Protein AF-A0A9X1UDW5-F1 (afdb_monomer)

Secondary structure (DSSP, 8-state):
---HHHHHHHHHHHHHHHHHHIIIIIHHHGGG-EEEEETTEEEEE-TTTHHHHHHHHHHHHHHHHHHHHHHH-

Mean predicted aligned error: 4.79 Å

Structure (mmCIF, N/CA/C/O backbone):
data_AF-A0A9X1UDW5-F1
#
_entry.id   AF-A0A9X1UDW5-F1
#
loop_
_atom_site.group_PDB
_atom_site.id
_atom_site.type_symbol
_atom_site.label_atom_id
_atom_site.label_alt_id
_atom_site.label_comp_id
_atom_site.label_asym_id
_atom_site.label_entity_id
_atom_site.label_seq_id
_atom_site.pdbx_PDB_ins_code
_atom_site.Cartn_x
_atom_site.Cartn_y
_atom_site.Cartn_z
_atom_site.occupancy
_atom_site.B_iso_or_equiv
_atom_site.auth_seq_id
_atom_site.auth_comp_id
_atom_site.auth_asym_id
_atom_site.auth_atom_id
_atom_site.pdbx_PDB_model_num
ATOM 1 N N . MET A 1 1 ? -23.196 19.390 25.184 1.00 49.31 1 MET A N 1
ATOM 2 C CA . MET A 1 1 ? -21.972 19.276 24.359 1.00 49.31 1 MET A CA 1
ATOM 3 C C . MET A 1 1 ? -21.668 17.785 24.145 1.00 49.31 1 MET A C 1
ATOM 5 O O . MET A 1 1 ? -21.030 17.184 24.988 1.00 49.31 1 MET A O 1
ATOM 9 N N . ARG A 1 2 ? -22.244 17.148 23.105 1.00 55.88 2 ARG A N 1
ATOM 10 C CA . ARG A 1 2 ? -22.162 15.687 22.821 1.00 55.88 2 ARG A CA 1
ATOM 11 C C . ARG A 1 2 ? -21.752 15.378 21.361 1.00 55.88 2 ARG A C 1
ATOM 13 O O . ARG A 1 2 ? -22.102 14.335 20.833 1.00 55.88 2 ARG A O 1
ATOM 20 N N . LYS A 1 3 ? -21.059 16.300 20.676 1.00 59.34 3 LYS A N 1
ATOM 21 C CA . LYS A 1 3 ? -20.742 16.164 19.237 1.00 59.34 3 LYS A CA 1
ATOM 22 C C . LYS A 1 3 ? -19.425 15.428 18.925 1.00 59.34 3 LYS A C 1
ATOM 24 O O . LYS A 1 3 ? -19.206 15.093 17.771 1.00 59.34 3 LYS A O 1
ATOM 29 N N . ASN A 1 4 ? -18.566 15.153 19.912 1.00 66.38 4 ASN A N 1
ATOM 30 C CA . ASN A 1 4 ? -17.223 14.619 19.631 1.00 66.38 4 ASN A CA 1
ATOM 31 C C . ASN A 1 4 ? -17.176 13.106 19.395 1.00 66.38 4 ASN A C 1
ATOM 33 O O . ASN A 1 4 ? -16.281 12.645 18.705 1.00 66.38 4 ASN A O 1
ATOM 37 N N . THR A 1 5 ? -18.115 12.327 19.935 1.00 74.31 5 THR A N 1
ATOM 38 C CA . THR A 1 5 ? -18.039 10.860 19.850 1.00 74.31 5 THR A CA 1
ATOM 39 C C . THR A 1 5 ? -18.346 10.338 18.445 1.00 74.31 5 THR A C 1
ATOM 41 O O . THR A 1 5 ? -17.633 9.471 17.956 1.00 74.31 5 THR A O 1
ATOM 44 N N . THR A 1 6 ? -19.352 10.896 17.764 1.00 82.62 6 THR A N 1
ATOM 45 C CA . THR A 1 6 ? -19.743 10.475 16.406 1.00 82.62 6 THR A CA 1
ATOM 46 C C . THR A 1 6 ? -18.645 10.765 15.383 1.00 82.62 6 THR A C 1
ATOM 48 O O . THR A 1 6 ? -18.273 9.883 14.622 1.00 82.62 6 THR A O 1
ATOM 51 N N . ALA A 1 7 ? -18.041 11.957 15.442 1.00 82.62 7 ALA A N 1
ATOM 52 C CA . ALA A 1 7 ? -16.975 12.346 14.521 1.00 82.62 7 ALA A CA 1
ATOM 53 C C . ALA A 1 7 ? -15.730 11.445 14.627 1.00 82.62 7 ALA A C 1
ATOM 55 O O . ALA A 1 7 ? -15.071 11.181 13.624 1.00 82.62 7 ALA A O 1
ATOM 56 N N . THR A 1 8 ? -15.413 10.956 15.830 1.00 85.31 8 THR A N 1
ATOM 57 C CA . THR A 1 8 ? -14.297 10.025 16.037 1.00 85.31 8 THR A CA 1
ATOM 58 C C . THR A 1 8 ? -14.581 8.657 15.420 1.00 85.31 8 THR A C 1
ATOM 60 O O . THR A 1 8 ? -13.712 8.112 14.749 1.00 85.31 8 THR A O 1
ATOM 63 N N . VAL A 1 9 ? -15.794 8.123 15.596 1.00 85.81 9 VAL A N 1
ATOM 64 C CA . VAL A 1 9 ? -16.190 6.829 15.011 1.00 85.81 9 VAL A CA 1
ATOM 65 C C . VAL A 1 9 ? -16.200 6.901 13.482 1.00 85.81 9 VAL A C 1
ATOM 67 O O . VAL A 1 9 ? -15.651 6.019 12.827 1.00 85.81 9 VAL A O 1
ATOM 70 N N . ASP A 1 10 ? -16.728 7.985 12.909 1.00 89.62 10 ASP A N 1
ATOM 71 C CA . ASP A 1 10 ? -16.746 8.186 11.455 1.00 89.62 10 ASP A CA 1
ATOM 72 C C . ASP A 1 10 ? -15.3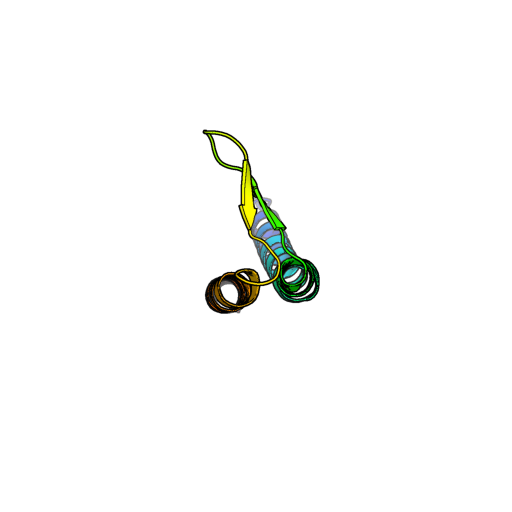25 8.251 10.871 1.00 89.62 10 ASP A C 1
ATOM 74 O O . ASP A 1 10 ? -15.043 7.652 9.833 1.00 89.62 10 ASP A O 1
ATOM 78 N N . ALA A 1 11 ? -14.401 8.935 11.556 1.00 88.06 11 ALA A N 1
ATOM 79 C CA . ALA A 1 11 ? -13.002 9.010 11.139 1.00 88.06 11 ALA A CA 1
ATOM 80 C C . ALA A 1 11 ? -12.291 7.647 11.206 1.00 88.06 11 ALA A C 1
ATOM 82 O O . ALA A 1 11 ? -11.470 7.341 10.341 1.00 88.06 11 ALA A O 1
ATOM 83 N N . MET A 1 12 ? -12.609 6.824 12.209 1.00 88.19 12 MET A N 1
ATOM 84 C CA . MET A 1 12 ? -12.059 5.471 12.344 1.00 88.19 12 MET A CA 1
ATOM 85 C C . MET A 1 12 ? -12.604 4.530 11.264 1.00 88.19 12 MET A C 1
ATOM 87 O O . MET A 1 12 ? -11.829 3.785 10.667 1.00 88.19 12 MET A O 1
ATOM 91 N N . ASN A 1 13 ? -13.898 4.614 10.946 1.00 92.94 13 ASN A N 1
ATOM 92 C CA . ASN A 1 13 ? -14.504 3.846 9.853 1.00 92.94 13 ASN A CA 1
ATOM 93 C C . ASN A 1 13 ? -13.909 4.228 8.498 1.00 92.94 13 ASN A C 1
ATOM 95 O O . ASN A 1 13 ? -13.515 3.355 7.728 1.00 92.94 13 ASN A O 1
ATOM 99 N N . ALA A 1 14 ? -13.738 5.529 8.248 1.00 93.62 14 ALA A N 1
ATOM 100 C CA . ALA A 1 14 ? -13.064 6.002 7.047 1.00 93.62 14 ALA A CA 1
ATOM 101 C C . ALA A 1 14 ? -11.625 5.466 6.943 1.00 93.62 14 ALA A C 1
ATOM 103 O O . ALA A 1 14 ? -11.157 5.173 5.845 1.00 93.62 14 ALA A O 1
ATOM 104 N N . GLU A 1 15 ? -10.915 5.313 8.063 1.00 94.44 15 GLU A N 1
ATOM 105 C CA . GLU A 1 15 ? -9.575 4.725 8.062 1.00 94.44 15 GLU A CA 1
ATOM 106 C C . GLU A 1 15 ? -9.585 3.230 7.719 1.00 94.44 15 GLU A C 1
ATOM 108 O O . GLU A 1 15 ? -8.785 2.795 6.888 1.00 94.44 15 GLU A O 1
ATOM 113 N N . ILE A 1 16 ? -10.511 2.457 8.291 1.00 95.94 16 ILE A N 1
ATOM 114 C CA . ILE A 1 16 ? -10.702 1.036 7.958 1.00 95.94 16 ILE A CA 1
ATOM 115 C C . ILE A 1 16 ? -10.989 0.878 6.459 1.00 95.94 16 ILE A C 1
ATOM 117 O O . ILE A 1 16 ? -10.324 0.085 5.786 1.00 95.94 16 ILE A O 1
ATOM 121 N N . ASP A 1 17 ? -11.902 1.687 5.918 1.00 96.75 17 ASP A N 1
ATOM 122 C CA . ASP A 1 17 ? -12.264 1.666 4.499 1.00 96.75 17 ASP A CA 1
ATOM 123 C C . ASP A 1 17 ? -11.072 2.016 3.600 1.00 96.75 17 ASP A C 1
ATOM 125 O O . ASP A 1 17 ? -10.836 1.353 2.585 1.00 96.75 17 ASP A O 1
ATOM 129 N N . ARG A 1 18 ? -10.271 3.022 3.980 1.00 97.75 18 ARG A N 1
ATOM 130 C CA . ARG A 1 18 ? -9.052 3.394 3.244 1.00 97.75 18 ARG A CA 1
ATOM 131 C C . ARG A 1 18 ? -8.029 2.267 3.226 1.00 97.75 18 ARG A C 1
ATOM 133 O O . ARG A 1 18 ? -7.489 1.964 2.161 1.00 97.75 18 ARG A O 1
ATOM 140 N N . ILE A 1 19 ? -7.767 1.633 4.369 1.00 97.62 19 ILE A N 1
ATOM 141 C CA . ILE A 1 19 ? -6.810 0.523 4.454 1.00 97.62 19 ILE A CA 1
ATOM 142 C C . ILE A 1 19 ? -7.320 -0.684 3.654 1.00 97.62 19 ILE A C 1
ATOM 144 O O . ILE A 1 19 ? -6.553 -1.299 2.908 1.00 97.62 19 ILE A O 1
ATOM 148 N N . GLY A 1 20 ? -8.614 -1.000 3.755 1.00 97.88 20 GLY A N 1
ATOM 149 C CA . GLY A 1 20 ? -9.250 -2.066 2.981 1.00 97.88 20 GLY A CA 1
ATOM 150 C C . GLY A 1 20 ? -9.161 -1.817 1.474 1.00 97.88 20 GLY A C 1
ATOM 151 O O . GLY A 1 20 ? -8.781 -2.711 0.714 1.00 97.88 20 GLY A O 1
ATOM 152 N N . TYR A 1 21 ? -9.419 -0.583 1.036 1.00 98.19 21 TYR A N 1
ATOM 153 C CA . TYR A 1 21 ? -9.260 -0.183 -0.360 1.00 98.19 21 TYR A CA 1
ATOM 154 C C . TYR A 1 21 ? -7.810 -0.327 -0.835 1.00 98.19 21 TYR A C 1
ATOM 156 O O . TYR A 1 21 ? -7.563 -0.875 -1.913 1.00 98.19 21 TYR A O 1
ATOM 164 N N . ALA A 1 22 ? -6.843 0.118 -0.029 1.00 98.00 22 ALA A N 1
ATOM 165 C CA . ALA A 1 22 ? -5.427 0.004 -0.356 1.00 98.00 22 ALA A CA 1
ATOM 166 C C . ALA A 1 22 ? -5.015 -1.463 -0.556 1.00 98.00 22 ALA A C 1
ATOM 168 O O . ALA A 1 22 ? -4.442 -1.804 -1.591 1.00 98.00 22 ALA A O 1
ATOM 169 N N . LEU A 1 23 ? -5.388 -2.343 0.379 1.00 98.19 23 LEU A N 1
ATOM 170 C CA . LEU A 1 23 ? -5.142 -3.785 0.285 1.00 98.19 23 LEU A CA 1
ATOM 171 C C 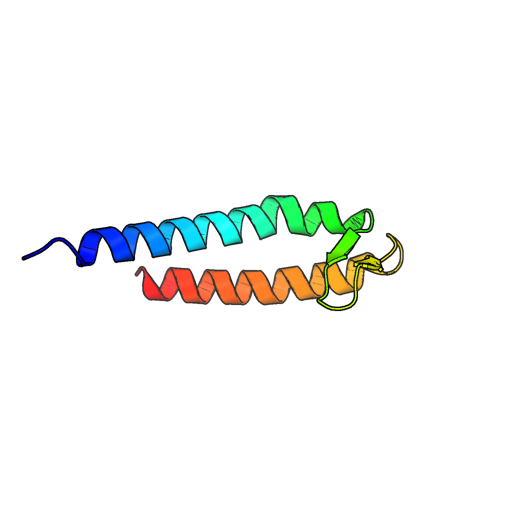. LEU A 1 23 ? -5.803 -4.417 -0.947 1.00 98.19 23 LEU A C 1
ATOM 173 O O . LEU A 1 23 ? -5.188 -5.246 -1.610 1.00 98.19 23 LEU A O 1
ATOM 177 N N . ALA A 1 24 ? -7.037 -4.026 -1.271 1.00 98.19 24 ALA A N 1
ATOM 178 C CA . ALA A 1 24 ? -7.803 -4.642 -2.353 1.00 98.19 24 ALA A CA 1
ATOM 179 C C . ALA A 1 24 ? -7.440 -4.125 -3.753 1.00 98.19 24 ALA A C 1
ATOM 181 O O . ALA A 1 24 ? -7.677 -4.826 -4.739 1.00 98.19 24 ALA A O 1
ATOM 182 N N . LYS A 1 25 ? -6.948 -2.885 -3.869 1.00 98.06 25 LYS A N 1
ATOM 183 C CA . LYS A 1 25 ? -6.773 -2.197 -5.161 1.00 98.06 25 LYS A CA 1
ATOM 184 C C . LYS A 1 25 ? -5.358 -1.691 -5.385 1.00 98.06 25 LYS A C 1
ATOM 186 O O . LYS A 1 25 ? -4.787 -1.960 -6.436 1.00 98.06 25 LYS A O 1
ATOM 191 N N . GLN A 1 26 ? -4.794 -0.970 -4.421 1.00 97.62 26 GLN A N 1
ATOM 192 C CA . GLN A 1 26 ? -3.499 -0.311 -4.602 1.00 97.62 26 GLN A CA 1
ATOM 193 C C . GLN A 1 26 ? -2.344 -1.311 -4.521 1.00 97.62 26 GLN A C 1
ATOM 195 O O . GLN A 1 26 ? -1.475 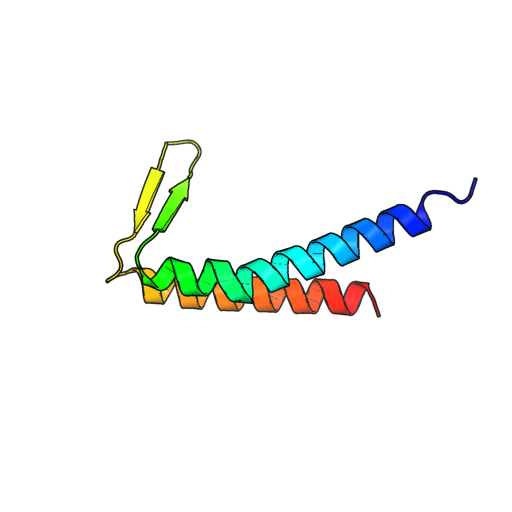-1.297 -5.386 1.00 97.62 26 GLN A O 1
ATOM 200 N N . VAL A 1 27 ? -2.374 -2.225 -3.548 1.00 97.81 27 VAL A N 1
ATOM 201 C CA . VAL A 1 27 ? -1.338 -3.253 -3.375 1.00 97.81 27 VAL A CA 1
ATOM 202 C C . VAL A 1 27 ? -1.240 -4.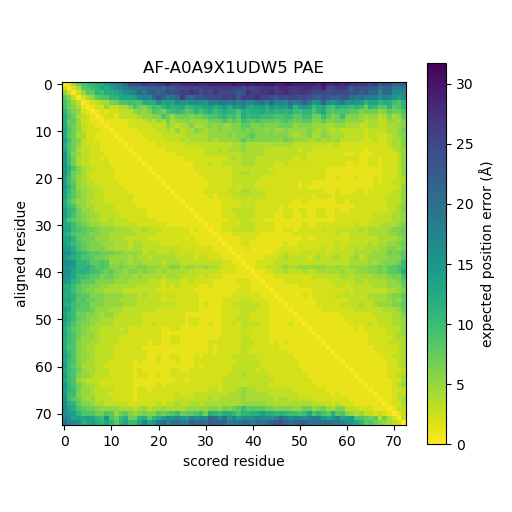187 -4.593 1.00 97.81 27 VAL A C 1
ATOM 204 O O . VAL A 1 27 ? -0.131 -4.366 -5.084 1.00 97.81 27 VAL A O 1
ATOM 207 N N . PRO A 1 28 ? -2.340 -4.710 -5.173 1.00 97.62 28 PRO A N 1
ATOM 208 C CA . PRO A 1 28 ? -2.254 -5.472 -6.422 1.00 97.62 28 PRO A CA 1
ATOM 209 C C . PRO A 1 28 ? -1.783 -4.637 -7.618 1.00 97.62 28 PRO A C 1
ATOM 211 O O . PRO A 1 28 ? -1.079 -5.137 -8.489 1.00 97.62 28 PRO A O 1
ATOM 214 N N . ALA A 1 29 ? -2.150 -3.352 -7.685 1.00 97.50 29 ALA A N 1
ATOM 215 C CA . ALA A 1 29 ? -1.714 -2.485 -8.780 1.00 97.50 29 ALA A CA 1
ATOM 216 C C . ALA A 1 29 ? -0.190 -2.276 -8.790 1.00 97.50 29 ALA A C 1
ATOM 218 O O . ALA A 1 29 ? 0.394 -2.160 -9.866 1.00 97.50 29 ALA A O 1
ATOM 219 N N . MET A 1 30 ? 0.449 -2.289 -7.614 1.00 97.62 30 MET A N 1
ATOM 220 C CA . MET A 1 30 ? 1.902 -2.160 -7.474 1.00 97.62 30 MET A CA 1
ATOM 221 C C . MET A 1 30 ? 2.681 -3.280 -8.179 1.00 97.62 30 MET A C 1
ATOM 223 O O . MET A 1 30 ? 3.818 -3.041 -8.564 1.00 97.62 30 MET A O 1
ATOM 227 N N . GLU A 1 31 ? 2.101 -4.467 -8.406 1.00 96.88 31 GLU A N 1
ATOM 228 C CA . GLU A 1 31 ? 2.778 -5.581 -9.100 1.00 96.88 31 GLU A CA 1
ATOM 229 C C . GLU A 1 31 ? 3.238 -5.221 -10.522 1.00 96.88 31 GLU A C 1
ATOM 231 O O . GLU A 1 31 ? 4.134 -5.855 -11.069 1.00 96.88 31 GLU A O 1
ATOM 236 N N . ARG A 1 32 ? 2.646 -4.185 -11.126 1.00 96.69 32 ARG A N 1
ATOM 237 C CA . ARG A 1 32 ? 2.990 -3.700 -12.472 1.00 96.69 32 ARG A CA 1
ATOM 238 C C . ARG A 1 32 ? 4.124 -2.669 -12.477 1.00 96.69 32 ARG A C 1
ATOM 240 O O . ARG A 1 32 ? 4.396 -2.089 -13.524 1.00 96.69 32 ARG A O 1
ATOM 247 N N . GLY A 1 33 ? 4.760 -2.440 -11.331 1.00 97.69 33 GLY A N 1
ATOM 248 C CA . GLY A 1 33 ? 5.644 -1.305 -11.094 1.00 97.69 33 GLY A CA 1
ATOM 249 C C . GLY A 1 33 ? 4.870 -0.098 -10.563 1.00 97.69 33 GLY A C 1
ATOM 250 O O . GLY A 1 33 ? 3.666 0.053 -10.787 1.00 97.69 33 GLY A O 1
ATOM 251 N N . PHE A 1 34 ? 5.550 0.749 -9.797 1.00 97.69 34 PHE A N 1
ATOM 252 C CA . PHE A 1 34 ? 4.946 1.909 -9.145 1.00 97.69 34 PHE A CA 1
ATOM 253 C C . PHE A 1 34 ? 5.996 2.966 -8.803 1.00 97.69 34 PHE A C 1
ATOM 255 O O . PHE A 1 34 ? 7.200 2.737 -8.886 1.00 97.69 34 PHE A O 1
ATOM 262 N N . THR A 1 35 ? 5.524 4.139 -8.394 1.00 97.88 35 THR A N 1
ATOM 263 C CA . THR A 1 35 ? 6.377 5.249 -7.972 1.00 97.88 35 THR A CA 1
ATOM 264 C C . THR A 1 35 ? 6.108 5.580 -6.512 1.00 97.88 35 THR A C 1
ATOM 266 O O . THR A 1 35 ? 4.955 5.717 -6.100 1.00 97.88 35 THR A O 1
ATOM 269 N N . ILE A 1 36 ? 7.176 5.735 -5.733 1.00 95.75 36 ILE A N 1
ATOM 270 C CA . ILE A 1 36 ? 7.136 6.278 -4.378 1.00 95.75 36 ILE A CA 1
ATOM 271 C C . ILE A 1 36 ? 7.514 7.752 -4.461 1.00 95.75 36 ILE A C 1
ATOM 273 O O . ILE A 1 36 ? 8.645 8.089 -4.802 1.00 95.75 36 ILE A O 1
ATOM 277 N N . GLN A 1 37 ? 6.579 8.630 -4.110 1.00 96.62 37 GLN A N 1
ATOM 278 C CA . GLN A 1 37 ? 6.874 10.052 -3.966 1.00 96.62 37 GLN A CA 1
ATOM 279 C C . GLN A 1 37 ? 7.617 10.287 -2.650 1.00 96.62 37 GLN A C 1
ATOM 281 O O . GLN A 1 37 ? 7.158 9.880 -1.581 1.00 96.62 37 GLN A O 1
ATOM 286 N N . THR A 1 38 ? 8.762 10.957 -2.718 1.00 96.38 38 THR A N 1
ATOM 287 C CA . THR A 1 38 ? 9.561 11.3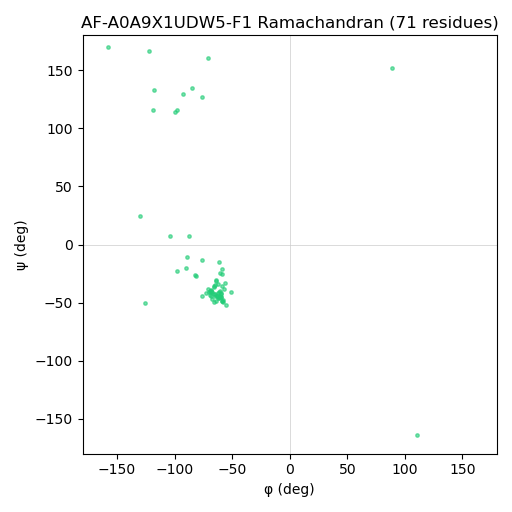45 -1.551 1.00 96.38 38 THR A CA 1
ATOM 288 C C . THR A 1 38 ? 9.748 12.860 -1.528 1.00 96.38 38 THR A C 1
ATOM 290 O O . THR A 1 38 ? 9.539 13.544 -2.529 1.00 96.38 38 THR A O 1
ATOM 293 N N . SER A 1 39 ? 10.214 13.412 -0.405 1.00 97.06 39 SER A N 1
ATOM 294 C CA . SER A 1 39 ? 10.585 14.834 -0.327 1.00 97.06 39 SER A CA 1
ATOM 295 C C . SER A 1 39 ? 11.728 15.228 -1.273 1.00 97.06 39 SER A C 1
ATOM 297 O O . SER A 1 39 ? 11.951 16.416 -1.484 1.00 97.06 39 SER A O 1
ATOM 299 N N . TYR A 1 40 ? 12.455 14.252 -1.822 1.00 96.00 40 TYR A N 1
ATOM 300 C CA . TYR A 1 40 ? 13.561 14.447 -2.761 1.00 96.00 40 TYR A CA 1
ATOM 301 C C . TYR A 1 40 ? 13.179 14.116 -4.212 1.00 96.00 40 TYR A C 1
ATOM 303 O O . TYR A 1 40 ? 14.046 14.114 -5.083 1.00 96.00 40 TYR A O 1
ATOM 311 N N . GLY A 1 41 ? 11.897 13.853 -4.478 1.00 96.75 41 GLY A N 1
ATOM 312 C CA . GLY A 1 41 ? 11.388 13.448 -5.784 1.00 96.75 41 GLY A CA 1
ATOM 313 C C . GLY A 1 41 ? 10.924 11.997 -5.811 1.00 96.75 41 GLY A C 1
ATOM 314 O O . GLY A 1 41 ? 10.700 11.369 -4.773 1.00 96.75 41 GLY A O 1
ATOM 315 N N . ASP A 1 42 ? 10.766 11.476 -7.017 1.00 97.94 42 ASP A N 1
ATOM 316 C CA . ASP A 1 42 ? 10.120 10.195 -7.264 1.00 97.94 42 ASP A CA 1
ATOM 317 C C . ASP A 1 42 ? 11.141 9.053 -7.314 1.00 97.94 42 ASP A C 1
ATOM 319 O O . ASP A 1 42 ? 12.129 9.112 -8.046 1.00 97.94 42 ASP A O 1
ATOM 323 N N . LEU A 1 43 ? 10.880 7.990 -6.552 1.00 96.88 43 LEU A N 1
ATOM 324 C CA . LEU A 1 43 ? 11.588 6.718 -6.653 1.00 96.88 43 LEU A CA 1
ATOM 325 C C . LEU A 1 43 ? 10.736 5.744 -7.464 1.00 96.88 43 LEU A C 1
ATOM 327 O O . LEU A 1 43 ? 9.656 5.343 -7.028 1.00 96.88 43 LEU A O 1
ATOM 331 N N . HIS A 1 44 ? 11.228 5.362 -8.637 1.00 97.94 44 HIS A N 1
ATOM 332 C CA . HIS A 1 44 ? 10.569 4.376 -9.482 1.00 97.94 44 HIS A CA 1
ATOM 333 C C . HIS A 1 44 ? 10.963 2.956 -9.075 1.00 97.94 44 HIS A C 1
ATOM 335 O O . HIS A 1 44 ? 12.143 2.683 -8.860 1.00 97.94 44 HIS A O 1
ATOM 341 N N . ILE A 1 45 ? 9.973 2.071 -8.976 1.00 97.94 45 ILE A N 1
ATOM 342 C CA . ILE A 1 45 ? 10.148 0.643 -8.731 1.00 97.94 45 ILE A CA 1
ATOM 343 C C . ILE A 1 45 ? 9.569 -0.105 -9.925 1.00 97.94 45 ILE A C 1
ATOM 345 O O . ILE A 1 45 ? 8.360 -0.052 -10.172 1.00 97.94 45 ILE A O 1
ATOM 349 N N . ASP A 1 46 ? 10.433 -0.814 -10.643 1.00 98.00 46 ASP A N 1
ATOM 350 C CA . ASP A 1 46 ? 10.031 -1.625 -11.783 1.00 98.00 46 ASP A CA 1
ATOM 351 C C . ASP A 1 46 ? 9.237 -2.863 -11.346 1.00 98.00 46 ASP A C 1
ATOM 353 O O . ASP A 1 46 ? 9.309 -3.325 -10.202 1.00 98.00 46 ASP A O 1
ATOM 357 N N . ALA A 1 47 ? 8.488 -3.440 -12.287 1.00 97.56 47 ALA A N 1
ATOM 358 C CA . ALA A 1 47 ? 7.674 -4.632 -12.048 1.00 97.56 47 ALA A CA 1
ATOM 359 C C . ALA A 1 47 ? 8.492 -5.849 -11.564 1.00 97.56 47 ALA A C 1
ATOM 361 O O . ALA A 1 47 ? 7.946 -6.713 -10.884 1.00 97.56 47 ALA A O 1
ATOM 362 N N . GLU A 1 48 ? 9.788 -5.922 -11.886 1.00 97.81 48 GLU A N 1
ATOM 363 C CA . GLU A 1 48 ? 10.678 -7.003 -11.437 1.00 97.81 48 GLU A CA 1
ATOM 364 C C . GLU A 1 48 ? 10.940 -6.951 -9.921 1.00 97.81 48 GLU A C 1
ATOM 366 O O . GLU A 1 48 ? 10.905 -7.981 -9.244 1.00 97.81 48 GLU A O 1
ATOM 371 N N . ASP A 1 49 ? 11.124 -5.749 -9.368 1.00 97.38 49 ASP A N 1
ATOM 372 C CA . ASP A 1 49 ? 11.385 -5.536 -7.939 1.00 97.38 49 ASP A CA 1
ATOM 373 C C . ASP A 1 49 ? 10.103 -5.350 -7.1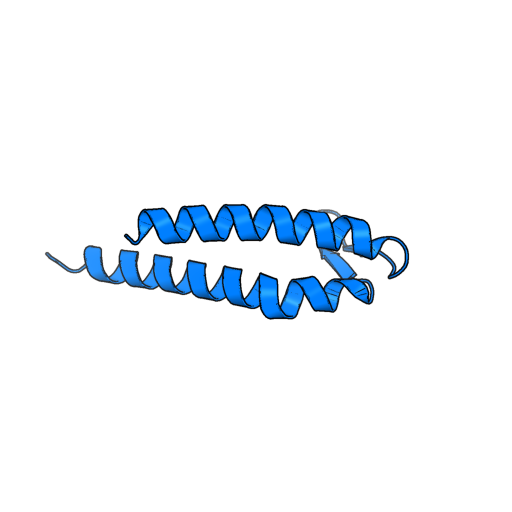14 1.00 97.38 49 ASP A C 1
ATOM 375 O O . ASP A 1 49 ? 10.088 -5.574 -5.894 1.00 97.38 49 ASP A O 1
ATOM 379 N N . ALA A 1 50 ? 9.001 -4.983 -7.772 1.00 97.69 50 ALA A N 1
ATOM 380 C CA . ALA A 1 50 ? 7.715 -4.717 -7.145 1.00 97.69 50 ALA A CA 1
ATOM 381 C C . ALA A 1 50 ? 7.201 -5.820 -6.195 1.00 97.69 50 ALA A C 1
ATOM 383 O O . ALA A 1 50 ? 6.722 -5.458 -5.115 1.00 97.69 50 ALA A O 1
ATOM 384 N N . PRO A 1 51 ? 7.321 -7.137 -6.478 1.00 97.44 51 PRO A N 1
ATOM 385 C CA . PRO A 1 51 ? 6.761 -8.181 -5.615 1.00 97.44 51 PRO A CA 1
ATOM 386 C C . PRO A 1 51 ? 7.248 -8.120 -4.161 1.00 97.44 51 PRO A C 1
ATOM 388 O O . PRO A 1 51 ? 6.488 -8.401 -3.231 1.00 97.44 51 PRO A 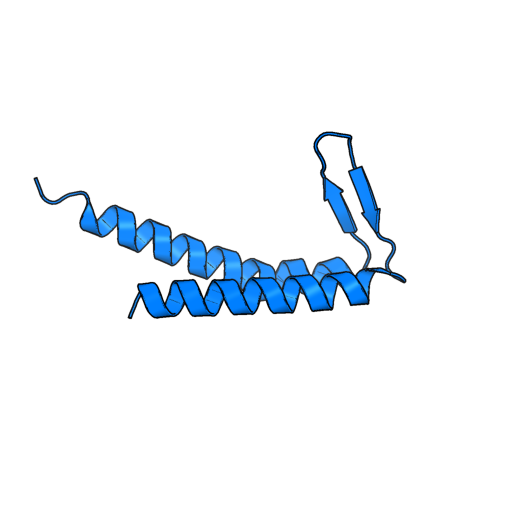O 1
ATOM 391 N N . ARG A 1 52 ? 8.500 -7.694 -3.933 1.00 97.19 52 ARG A N 1
ATOM 392 C CA . ARG A 1 52 ? 9.055 -7.541 -2.576 1.00 97.19 52 ARG A CA 1
ATOM 393 C C . ARG A 1 52 ? 8.381 -6.398 -1.819 1.00 97.19 52 ARG A C 1
ATOM 395 O O . ARG A 1 52 ? 8.064 -6.539 -0.638 1.00 97.19 52 ARG A O 1
ATOM 402 N N . PHE A 1 53 ? 8.118 -5.290 -2.505 1.00 97.50 53 PHE A N 1
ATOM 403 C CA . PHE A 1 53 ? 7.398 -4.155 -1.936 1.00 97.50 53 PHE A CA 1
ATOM 404 C C . PHE A 1 53 ? 5.918 -4.463 -1.722 1.00 97.50 53 PHE A C 1
ATOM 406 O O . PHE A 1 53 ? 5.373 -4.072 -0.694 1.00 97.50 53 PHE A O 1
ATOM 413 N N . VAL A 1 54 ? 5.282 -5.203 -2.635 1.00 97.75 54 VAL A N 1
ATOM 414 C CA . VAL A 1 54 ? 3.888 -5.656 -2.500 1.00 97.75 54 VAL A CA 1
ATOM 415 C C . VAL A 1 54 ? 3.725 -6.501 -1.240 1.00 97.75 54 VAL A C 1
ATOM 417 O O . VAL A 1 54 ? 2.854 -6.216 -0.4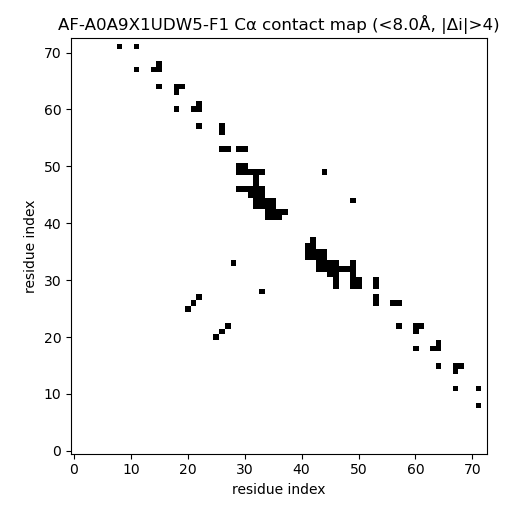18 1.00 97.75 54 VAL A O 1
ATOM 420 N N . ALA A 1 55 ? 4.609 -7.481 -1.026 1.00 98.06 55 ALA A N 1
ATOM 421 C CA . ALA A 1 55 ? 4.587 -8.316 0.173 1.00 98.06 55 ALA A CA 1
ATOM 422 C C . ALA A 1 55 ? 4.758 -7.490 1.463 1.00 98.06 55 ALA A C 1
ATOM 424 O O . ALA A 1 55 ? 4.040 -7.704 2.447 1.00 98.06 55 ALA A O 1
ATOM 425 N N . LEU A 1 56 ? 5.674 -6.516 1.453 1.00 98.00 56 LEU A N 1
ATOM 426 C CA . LEU A 1 56 ? 5.894 -5.620 2.588 1.00 98.00 56 LEU A CA 1
ATOM 427 C C . LEU A 1 56 ? 4.675 -4.725 2.860 1.00 98.00 56 LEU A C 1
ATOM 429 O O . LEU A 1 56 ? 4.207 -4.658 3.999 1.00 98.00 56 LEU A O 1
ATOM 433 N N . ALA A 1 57 ? 4.141 -4.071 1.828 1.00 97.69 57 ALA A N 1
ATOM 434 C CA . ALA A 1 57 ? 2.977 -3.195 1.926 1.00 97.69 57 ALA A CA 1
ATOM 435 C C . ALA A 1 57 ? 1.754 -3.961 2.442 1.00 97.69 57 ALA A C 1
ATOM 437 O O . ALA A 1 57 ? 1.094 -3.510 3.378 1.00 97.69 57 ALA A O 1
ATOM 438 N N . HIS A 1 58 ? 1.509 -5.157 1.905 1.00 98.12 58 HIS A N 1
ATOM 439 C CA . HIS A 1 58 ? 0.428 -6.030 2.345 1.00 98.12 58 HIS A CA 1
ATOM 440 C C . HIS A 1 58 ? 0.546 -6.375 3.837 1.00 98.12 58 HIS A C 1
ATOM 442 O O . HIS A 1 58 ? -0.404 -6.178 4.594 1.00 98.12 58 HIS A O 1
ATOM 448 N N . SER A 1 59 ? 1.726 -6.813 4.292 1.00 98.31 59 SER A N 1
ATOM 449 C CA . SER A 1 59 ? 1.974 -7.145 5.704 1.00 98.31 59 SER A CA 1
ATOM 450 C C . SER A 1 59 ? 1.745 -5.948 6.638 1.00 98.31 59 SER A C 1
ATOM 452 O O . SER A 1 59 ? 1.069 -6.060 7.667 1.00 98.31 59 SER A O 1
ATOM 454 N N . ILE A 1 60 ? 2.255 -4.771 6.263 1.00 98.25 60 ILE A N 1
ATOM 455 C CA . ILE A 1 60 ? 2.095 -3.542 7.047 1.00 98.25 60 ILE A CA 1
ATOM 456 C C . ILE A 1 60 ? 0.621 -3.133 7.129 1.00 98.25 60 ILE A C 1
ATOM 458 O O . ILE A 1 60 ? 0.130 -2.866 8.230 1.00 98.25 60 ILE A O 1
ATOM 462 N N . LEU A 1 61 ? -0.086 -3.104 5.998 1.00 97.81 61 LEU A N 1
ATOM 4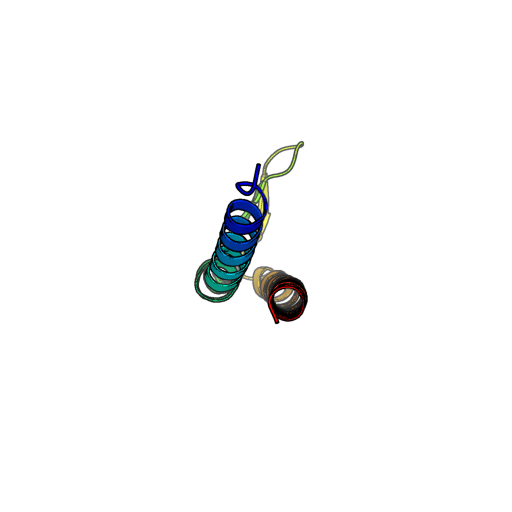63 C CA . LEU A 1 61 ? -1.481 -2.668 5.927 1.00 97.81 61 LEU A CA 1
ATOM 464 C C . LEU A 1 61 ? -2.424 -3.649 6.624 1.00 97.81 61 LEU A C 1
ATOM 466 O O . LEU A 1 61 ? -3.293 -3.214 7.371 1.00 97.81 61 LEU A O 1
ATOM 470 N N . GLN A 1 62 ? -2.206 -4.962 6.512 1.00 97.81 62 GLN A N 1
ATOM 471 C CA . GLN A 1 62 ? -2.959 -5.944 7.300 1.00 97.81 62 GLN A CA 1
ATOM 472 C C . GLN A 1 62 ? -2.764 -5.739 8.806 1.00 97.81 62 GLN A C 1
ATOM 474 O O . GLN A 1 62 ? -3.712 -5.836 9.586 1.00 97.81 62 GLN A O 1
ATOM 479 N N . LYS A 1 63 ? -1.535 -5.430 9.241 1.00 97.75 63 LYS A N 1
ATOM 480 C CA . LYS A 1 63 ? -1.263 -5.120 10.649 1.00 97.75 63 LYS A CA 1
ATOM 481 C C . LYS A 1 63 ? -1.952 -3.821 11.075 1.00 97.75 63 LYS A C 1
ATOM 483 O O . LYS A 1 63 ? -2.328 -3.709 12.238 1.00 97.75 63 LYS A O 1
ATOM 488 N N . GLN A 1 64 ? -2.050 -2.822 10.197 1.00 96.06 64 GLN A N 1
ATOM 489 C CA . GLN A 1 64 ? -2.773 -1.573 10.467 1.00 96.06 64 GLN A CA 1
ATOM 490 C C . GLN A 1 64 ? -4.280 -1.819 10.571 1.00 96.06 64 GLN A C 1
ATOM 492 O O . GLN A 1 64 ? -4.866 -1.420 11.573 1.00 96.06 64 GLN A O 1
ATOM 497 N N . LEU A 1 65 ? -4.856 -2.566 9.625 1.00 95.94 65 LEU A N 1
ATOM 498 C CA . LEU A 1 65 ? -6.275 -2.918 9.601 1.00 95.94 65 LEU A CA 1
ATOM 499 C C . LEU A 1 65 ? -6.701 -3.605 10.899 1.00 95.94 65 LEU A C 1
ATOM 501 O O . LEU A 1 65 ? -7.583 -3.111 11.589 1.00 95.94 65 LEU A O 1
ATOM 505 N N . LYS A 1 66 ? -5.977 -4.653 11.314 1.00 95.56 66 LYS A N 1
ATOM 506 C CA . LYS A 1 66 ? -6.257 -5.359 12.576 1.00 95.56 66 LYS A CA 1
ATOM 507 C C . LYS A 1 66 ? -6.230 -4.437 13.794 1.00 95.56 66 LYS A C 1
ATOM 509 O O . LYS A 1 66 ? -7.012 -4.615 14.719 1.00 95.56 66 LYS A O 1
ATOM 514 N N . ARG A 1 67 ? -5.312 -3.462 13.834 1.00 94.31 67 ARG A N 1
ATOM 515 C CA . ARG A 1 67 ? -5.261 -2.493 14.943 1.00 94.31 67 ARG A CA 1
ATOM 516 C C . ARG A 1 67 ? -6.459 -1.547 14.917 1.00 94.31 67 ARG A C 1
ATOM 518 O O . ARG A 1 67 ? -6.976 -1.244 15.984 1.00 94.31 67 ARG A O 1
ATOM 525 N N . ALA A 1 68 ? -6.879 -1.104 13.735 1.00 91.12 68 ALA A N 1
ATOM 526 C CA . ALA A 1 68 ? -8.037 -0.232 13.572 1.00 91.12 68 ALA A CA 1
ATOM 527 C C . ALA A 1 68 ? -9.349 -0.953 13.936 1.00 91.12 68 ALA A C 1
ATOM 529 O O . ALA A 1 68 ? -10.171 -0.396 14.654 1.00 91.12 68 ALA A O 1
ATOM 530 N N . GLU A 1 69 ? -9.502 -2.219 13.538 1.00 90.19 69 GLU A N 1
ATOM 531 C CA . GLU A 1 69 ? -10.664 -3.055 13.875 1.00 90.19 69 GLU A CA 1
ATOM 532 C C . GLU A 1 69 ? -10.787 -3.300 15.388 1.00 90.19 69 GLU A C 1
ATOM 534 O O . GLU A 1 69 ? -11.870 -3.156 15.948 1.00 90.19 69 GLU A O 1
ATOM 539 N N . VAL A 1 70 ? -9.679 -3.606 16.078 1.00 88.88 70 VAL A N 1
ATOM 540 C CA . VAL A 1 70 ? -9.669 -3.795 17.546 1.00 88.88 70 VAL A CA 1
ATOM 541 C C . VAL A 1 70 ? -10.030 -2.513 18.296 1.00 88.88 70 VAL A C 1
ATOM 543 O O . VAL A 1 70 ? -10.592 -2.583 19.379 1.00 88.88 70 VAL A O 1
ATOM 546 N N . GLN A 1 71 ? -9.714 -1.340 17.747 1.00 78.38 71 GLN A N 1
ATOM 547 C CA . GLN A 1 71 ? -10.102 -0.062 18.349 1.00 78.38 71 GLN A CA 1
ATOM 548 C C . GLN A 1 71 ? -11.588 0.280 18.128 1.00 78.38 71 GLN A C 1
ATOM 550 O O . GLN A 1 71 ? -12.087 1.197 18.777 1.00 78.38 71 GLN A O 1
ATOM 555 N N . HIS A 1 72 ? -12.274 -0.423 17.220 1.00 66.25 72 HIS A N 1
ATOM 556 C CA . HIS A 1 72 ? -13.691 -0.234 16.894 1.00 66.25 72 HIS A CA 1
ATOM 557 C C . HIS A 1 72 ? -14.622 -1.239 17.613 1.00 66.25 72 HIS A C 1
ATOM 559 O O . HIS A 1 72 ? -15.813 -0.961 17.754 1.00 66.25 72 HIS A O 1
ATOM 565 N N . GLY A 1 73 ? -14.105 -2.398 18.043 1.00 56.62 73 GLY A N 1
ATOM 566 C CA . GLY A 1 73 ? -14.837 -3.395 18.845 1.00 56.62 73 GLY A CA 1
ATOM 567 C C . GLY A 1 73 ? -14.853 -3.073 20.334 1.00 56.62 73 GLY A C 1
ATOM 568 O O . GLY A 1 73 ? -15.905 -3.327 20.961 1.00 56.62 73 GLY A O 1
#

Radius of gyration: 15.8 Å; Cα contacts (8 Å, |Δi|>4): 58; chains: 1; bounding box: 36×28×37 Å

Foldseek 3Di:
DPPPPVVVLVVLVVVLVVLVCCLVPVLVVCLQWDWDQDPVGIDTDHNVRSVVVSVVSNVVSVVVNVVSVVVND

Solvent-accessible surface area (backbone atoms only — not comparable to full-atom values): 4198 Å² total; per-residue (Å²): 142,81,71,68,64,62,59,52,53,54,53,51,51,53,47,47,53,50,45,51,47,37,60,73,51,51,43,64,51,32,50,72,25,46,73,47,82,49,101,90,46,76,46,78,39,53,42,88,62,17,56,64,53,36,55,50,50,48,55,53,46,53,57,49,42,56,53,53,52,63,76,71,109

Organism: NCBI:txid2913261

pLDDT: mean 92.09, std 11.17, range [49.31, 98.31]

Nearest PDB structures (foldseek):
  2zdi-assembly1_B-2  TM=5.098E-01  e=1.740E-01  Pyrococcus horikoshii
  1fxk-assembly1_B  TM=4.764E-01  e=4.109E-01  Methanothermobacter thermautotrophicus
  2zqm-assembly1_A  TM=4.912E-01  e=4.390E-01  Thermococcus sp. JCM 11816
  6nr9-assembly1_6  TM=4.425E-01  e=8.504E-01  Homo sapiens

Sequence (73 aa):
MRKNTTATVDAMNAEIDRIGYALAKQVPAMERGFTIQTSYGDLHIDAEDAPRFVALAHSILQKQLKRAEVQHG